Protein AF-A0A5R9EZV9-F1 (afdb_monomer_lite)

Organism: NCBI:txid2574798

Sequence (54 aa):
MKIYIKEKSITMVGKPWQIKSMIKQYMQQYETVEEWIQGPEGKQPKKDHLRLLS

Secondary structure (DSSP, 8-state):
-EEEEETTEEEEES-HHHHHHHHHHHHHH-SSHHHHHHSTTT---------S--

Structure (mmCIF, N/CA/C/O backbone):
data_AF-A0A5R9EZV9-F1
#
_entry.id   AF-A0A5R9EZV9-F1
#
loop_
_atom_site.group_PDB
_atom_site.id
_atom_site.type_symbol
_atom_site.label_atom_id
_atom_site.label_alt_id
_atom_site.label_comp_id
_atom_site.label_asym_id
_atom_site.label_entity_id
_atom_site.label_seq_id
_atom_site.pdbx_PDB_ins_code
_atom_site.Cartn_x
_atom_site.Cartn_y
_atom_site.Cartn_z
_atom_site.occupancy
_atom_site.B_iso_or_equiv
_atom_site.auth_seq_id
_atom_site.auth_comp_id
_atom_site.auth_asym_id
_atom_site.auth_atom_id
_atom_site.pdbx_PDB_model_num
ATOM 1 N N . MET A 1 1 ? 11.292 2.169 -10.161 1.00 87.94 1 MET A N 1
ATOM 2 C CA . MET A 1 1 ? 9.980 1.630 -9.752 1.00 87.94 1 MET A CA 1
ATOM 3 C C . MET A 1 1 ? 8.937 2.712 -9.968 1.00 87.94 1 MET A C 1
ATOM 5 O O . MET A 1 1 ? 9.280 3.872 -9.787 1.00 87.94 1 MET A O 1
ATOM 9 N N . LYS A 1 2 ? 7.719 2.361 -10.382 1.00 90.94 2 LYS A N 1
ATOM 10 C CA . LYS A 1 2 ? 6.581 3.283 -10.492 1.00 90.94 2 LYS A CA 1
ATOM 11 C C . LYS A 1 2 ? 5.451 2.781 -9.597 1.00 90.94 2 LYS A C 1
ATOM 13 O O . LYS A 1 2 ? 5.211 1.576 -9.565 1.00 90.94 2 LYS A O 1
ATOM 18 N N . ILE A 1 3 ? 4.793 3.687 -8.884 1.00 90.50 3 ILE A N 1
ATOM 19 C CA . ILE A 1 3 ? 3.643 3.384 -8.030 1.00 90.50 3 ILE A CA 1
ATOM 20 C C . ILE A 1 3 ? 2.469 4.203 -8.560 1.00 90.50 3 ILE A C 1
ATOM 22 O O . ILE A 1 3 ? 2.590 5.407 -8.769 1.00 90.50 3 ILE A O 1
ATOM 26 N N . TYR A 1 4 ? 1.357 3.529 -8.820 1.00 91.19 4 TYR A N 1
ATOM 27 C CA . TYR A 1 4 ? 0.109 4.129 -9.261 1.00 91.19 4 TYR A CA 1
ATOM 28 C C . TYR A 1 4 ? -0.940 3.853 -8.199 1.00 91.19 4 TYR A C 1
ATOM 30 O O . TYR A 1 4 ? -1.338 2.706 -8.002 1.00 91.19 4 TYR A O 1
ATOM 38 N N . ILE A 1 5 ? -1.378 4.906 -7.524 1.00 89.62 5 ILE A N 1
ATOM 39 C CA . ILE A 1 5 ? -2.451 4.834 -6.538 1.00 89.62 5 ILE A CA 1
ATOM 40 C C . ILE A 1 5 ? -3.740 5.283 -7.231 1.00 89.62 5 ILE A C 1
ATOM 42 O O . ILE A 1 5 ? -3.771 6.325 -7.887 1.00 89.62 5 ILE A O 1
ATOM 46 N N . LYS A 1 6 ? -4.772 4.447 -7.149 1.00 87.75 6 LYS A N 1
ATOM 47 C CA . LYS A 1 6 ? -6.153 4.722 -7.552 1.00 87.75 6 LYS A CA 1
ATOM 48 C C . LYS A 1 6 ? -7.03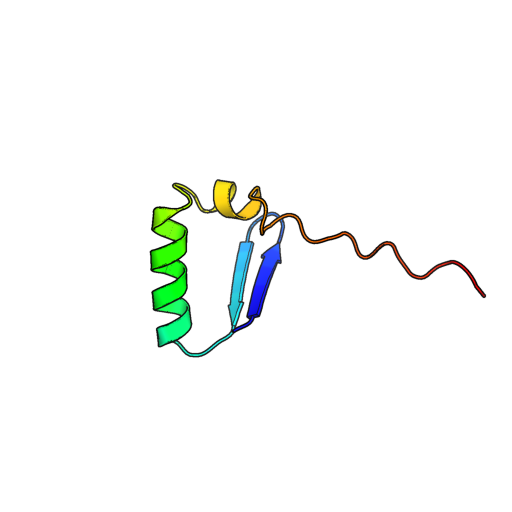3 4.679 -6.306 1.00 87.75 6 LYS A C 1
ATOM 50 O O . LYS A 1 6 ? -6.627 4.144 -5.282 1.00 87.75 6 LYS A O 1
ATOM 55 N N . GLU A 1 7 ? -8.272 5.144 -6.431 1.00 84.56 7 GLU A N 1
ATOM 56 C CA . GLU A 1 7 ? -9.234 5.242 -5.320 1.00 84.56 7 GLU A CA 1
ATOM 57 C C . GLU A 1 7 ? -9.426 3.951 -4.508 1.00 84.56 7 GLU A C 1
ATOM 59 O O . GLU A 1 7 ? -9.748 4.018 -3.330 1.00 84.56 7 GLU A O 1
ATOM 64 N N . LYS A 1 8 ? -9.247 2.772 -5.121 1.00 89.31 8 LYS A N 1
ATOM 65 C CA . LYS A 1 8 ? -9.451 1.467 -4.463 1.00 89.31 8 LYS A CA 1
ATOM 66 C C . LYS A 1 8 ? -8.321 0.470 -4.704 1.00 89.31 8 LYS A C 1
ATOM 68 O O . LYS A 1 8 ? -8.484 -0.721 -4.453 1.00 89.31 8 LYS A O 1
ATOM 73 N N . SER A 1 9 ? -7.203 0.908 -5.280 1.00 89.75 9 SER A N 1
ATOM 74 C CA . SER A 1 9 ? -6.116 -0.010 -5.614 1.00 89.75 9 SER A CA 1
ATOM 75 C C . SER A 1 9 ? -4.769 0.678 -5.735 1.00 89.75 9 SER A C 1
ATOM 77 O O . SER A 1 9 ? -4.666 1.844 -6.110 1.00 89.75 9 SER A O 1
ATOM 79 N N . ILE A 1 10 ? -3.718 -0.092 -5.465 1.00 92.38 10 ILE A N 1
ATOM 80 C CA . ILE A 1 10 ? -2.330 0.331 -5.608 1.00 92.38 10 ILE A CA 1
ATOM 81 C C . ILE A 1 10 ? -1.657 -0.621 -6.589 1.00 92.38 10 ILE A C 1
ATOM 83 O O . ILE A 1 10 ? -1.698 -1.838 -6.430 1.00 92.38 10 ILE A O 1
ATOM 87 N N . THR A 1 11 ? -1.051 -0.069 -7.636 1.00 93.75 11 THR A N 1
ATOM 88 C CA . THR A 1 11 ? -0.306 -0.827 -8.644 1.00 93.75 11 THR A CA 1
ATOM 89 C C . THR A 1 11 ? 1.162 -0.434 -8.593 1.00 93.75 11 THR A C 1
ATOM 91 O O . THR A 1 11 ? 1.506 0.732 -8.779 1.00 93.75 11 THR A O 1
ATOM 94 N N . MET A 1 12 ? 2.044 -1.410 -8.382 1.00 94.19 12 MET A N 1
ATOM 95 C CA . MET A 1 12 ? 3.492 -1.206 -8.317 1.00 94.19 12 MET A CA 1
ATOM 96 C C . MET A 1 12 ? 4.164 -1.895 -9.503 1.00 94.19 12 MET A C 1
ATOM 98 O O . MET A 1 12 ? 3.953 -3.081 -9.740 1.00 94.19 12 MET A O 1
ATOM 102 N N . VAL A 1 13 ? 4.995 -1.163 -10.244 1.00 95.19 13 VAL A N 1
ATOM 103 C CA . VAL A 1 13 ? 5.707 -1.672 -11.423 1.00 95.19 13 VAL A CA 1
ATOM 104 C C . VAL A 1 13 ? 7.213 -1.504 -11.228 1.00 95.19 13 VAL A C 1
ATOM 106 O O . VAL A 1 13 ? 7.728 -0.385 -11.119 1.00 95.19 13 VAL A O 1
ATOM 109 N N . GLY A 1 14 ? 7.949 -2.615 -11.189 1.00 94.50 14 GLY A N 1
ATOM 110 C CA . GLY A 1 14 ? 9.397 -2.613 -10.983 1.00 94.50 14 GLY A CA 1
ATOM 111 C C . GLY A 1 14 ? 9.994 -4.008 -10.819 1.00 94.50 14 GLY A C 1
ATOM 112 O O . GLY A 1 14 ? 9.334 -5.013 -11.073 1.00 94.50 14 GLY A O 1
ATOM 113 N N . LYS A 1 15 ? 11.262 -4.071 -10.390 1.00 97.31 15 LYS A N 1
ATOM 114 C CA . LYS A 1 15 ? 11.933 -5.349 -10.119 1.00 97.31 15 LYS A CA 1
ATOM 115 C C . LYS A 1 15 ? 11.269 -6.037 -8.913 1.00 97.31 15 LYS A C 1
ATOM 117 O O . LYS A 1 15 ? 10.985 -5.348 -7.930 1.00 97.31 15 LYS A O 1
ATOM 122 N N . PRO A 1 16 ? 11.100 -7.372 -8.907 1.00 96.12 16 PRO A N 1
ATOM 123 C CA . PRO A 1 16 ? 10.390 -8.074 -7.831 1.00 96.12 16 PRO A CA 1
ATOM 124 C C . PRO A 1 16 ? 10.926 -7.792 -6.422 1.00 96.12 16 PRO A C 1
ATOM 126 O O . PRO A 1 16 ? 10.156 -7.618 -5.481 1.00 96.12 16 PRO A O 1
ATOM 129 N N . TRP A 1 17 ? 12.248 -7.701 -6.263 1.00 96.94 17 TRP A N 1
ATOM 130 C CA . TRP A 1 17 ? 12.865 -7.414 -4.965 1.00 96.94 17 TRP A CA 1
ATOM 131 C C . TRP A 1 17 ? 12.568 -5.993 -4.467 1.00 96.94 17 TRP A C 1
ATOM 133 O O . TRP A 1 17 ? 12.378 -5.794 -3.270 1.00 96.94 17 TRP A O 1
ATOM 143 N N . GLN A 1 18 ? 12.466 -5.018 -5.377 1.00 95.00 18 GLN A N 1
ATOM 144 C CA . GLN A 1 18 ? 12.110 -3.643 -5.025 1.00 95.00 18 GLN A CA 1
ATOM 145 C C . GLN A 1 18 ? 10.675 -3.600 -4.514 1.00 95.00 18 GLN A C 1
ATOM 147 O O . GLN A 1 18 ? 10.421 -2.994 -3.478 1.00 95.00 18 GLN A O 1
ATOM 152 N N . ILE A 1 19 ? 9.755 -4.286 -5.207 1.00 94.94 19 ILE A N 1
ATOM 153 C CA . ILE A 1 19 ? 8.338 -4.376 -4.819 1.00 94.94 19 ILE A CA 1
ATOM 154 C C . ILE A 1 19 ? 8.222 -4.952 -3.406 1.00 94.94 19 ILE A C 1
ATOM 156 O O . ILE A 1 19 ? 7.600 -4.334 -2.547 1.00 94.94 19 ILE A O 1
ATOM 160 N N . LYS A 1 20 ? 8.904 -6.073 -3.131 1.00 95.31 20 LYS A N 1
ATOM 161 C CA . LYS A 1 20 ? 8.931 -6.684 -1.792 1.00 95.31 20 LYS A CA 1
ATOM 162 C C . LYS A 1 20 ? 9.461 -5.729 -0.719 1.00 95.31 20 LYS A C 1
ATOM 164 O O . LYS A 1 20 ? 8.905 -5.684 0.373 1.00 95.31 20 LYS A O 1
ATOM 169 N N . SER A 1 21 ? 10.525 -4.982 -1.016 1.00 95.50 21 SER A N 1
ATOM 170 C CA . SER A 1 21 ? 11.108 -4.022 -0.072 1.00 95.50 21 SER A CA 1
ATOM 171 C C . SER A 1 21 ? 10.153 -2.871 0.241 1.00 95.50 21 SER A C 1
ATOM 173 O O . SER A 1 21 ? 9.976 -2.534 1.406 1.00 95.50 21 SER A O 1
ATOM 175 N N . MET A 1 22 ? 9.513 -2.294 -0.778 1.00 93.19 22 MET A N 1
ATOM 176 C CA . MET A 1 22 ? 8.586 -1.176 -0.587 1.00 93.19 22 MET A CA 1
ATOM 177 C C . MET A 1 22 ? 7.326 -1.605 0.165 1.00 93.19 22 MET A C 1
ATOM 179 O O . MET A 1 22 ? 6.899 -0.888 1.059 1.00 93.19 22 MET A O 1
ATOM 183 N N . ILE A 1 23 ? 6.761 -2.784 -0.132 1.00 93.44 23 ILE A N 1
ATOM 184 C CA . ILE A 1 23 ? 5.612 -3.307 0.628 1.00 93.44 23 ILE A CA 1
A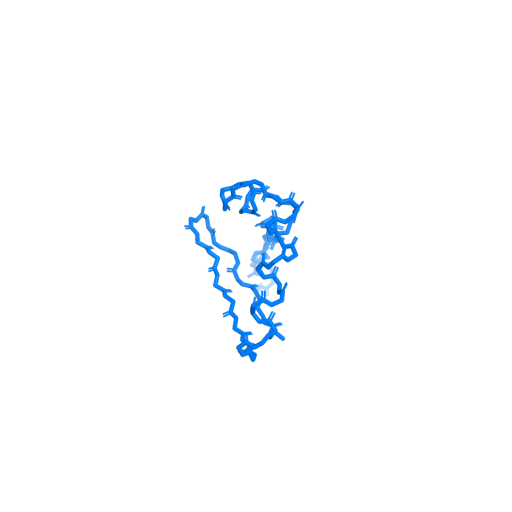TOM 185 C C . ILE A 1 23 ? 5.952 -3.366 2.121 1.00 93.44 23 ILE A C 1
ATOM 187 O O . ILE A 1 23 ? 5.189 -2.861 2.935 1.00 93.44 23 ILE A O 1
ATOM 191 N N . LYS A 1 24 ? 7.126 -3.900 2.486 1.00 94.00 24 LYS A N 1
ATOM 192 C CA . LYS A 1 24 ? 7.566 -3.949 3.890 1.00 94.00 24 LYS A CA 1
ATOM 193 C C . LYS A 1 24 ? 7.689 -2.566 4.528 1.00 94.00 24 LYS A C 1
ATOM 195 O O . LYS A 1 24 ? 7.356 -2.423 5.696 1.00 94.00 24 LYS A O 1
ATOM 200 N N . GLN A 1 25 ? 8.176 -1.575 3.785 1.00 92.75 25 GLN A N 1
ATOM 201 C CA . GLN A 1 25 ? 8.291 -0.203 4.282 1.00 92.75 25 GLN A CA 1
ATOM 202 C C . GLN A 1 25 ? 6.912 0.414 4.535 1.00 92.75 25 GLN A C 1
ATOM 204 O O . GLN A 1 25 ? 6.685 0.962 5.607 1.00 92.75 25 GLN A O 1
ATOM 209 N N . TYR A 1 26 ? 5.971 0.272 3.601 1.00 90.94 26 TYR A N 1
ATOM 210 C CA . TYR A 1 26 ? 4.628 0.831 3.767 1.00 90.94 26 TYR A CA 1
ATOM 211 C C . TYR A 1 26 ? 3.798 0.107 4.823 1.00 90.94 26 TYR A C 1
ATOM 213 O O . TYR A 1 26 ? 3.028 0.762 5.509 1.00 90.94 26 TYR A O 1
ATOM 221 N N . MET A 1 27 ? 4.014 -1.193 5.036 1.00 90.06 27 MET A N 1
ATOM 222 C CA . MET A 1 27 ? 3.412 -1.923 6.161 1.00 90.06 27 MET A CA 1
ATOM 223 C C . MET A 1 27 ? 3.846 -1.393 7.537 1.00 90.06 27 MET A C 1
ATOM 225 O O . MET A 1 27 ? 3.178 -1.661 8.525 1.00 90.06 27 MET A O 1
ATOM 229 N N . GLN A 1 28 ? 4.979 -0.687 7.628 1.00 93.00 28 GLN A N 1
ATOM 230 C CA . GLN A 1 28 ? 5.398 -0.022 8.868 1.00 93.00 28 GLN A CA 1
ATOM 231 C C . GLN A 1 28 ? 4.798 1.381 9.011 1.00 93.00 28 GLN A C 1
ATOM 233 O O . GLN A 1 28 ? 4.786 1.923 10.111 1.00 93.00 28 GLN A O 1
ATOM 238 N N . GLN A 1 29 ? 4.355 1.984 7.905 1.00 91.25 29 GLN A N 1
ATOM 239 C CA . GLN A 1 29 ? 3.842 3.355 7.864 1.00 91.25 29 GLN A CA 1
ATOM 240 C C . GLN A 1 29 ? 2.314 3.419 7.916 1.00 91.25 29 GLN A C 1
ATOM 242 O O . GLN A 1 29 ? 1.772 4.402 8.410 1.00 91.25 29 GLN A O 1
ATOM 247 N N . TYR A 1 30 ? 1.639 2.392 7.405 1.00 92.19 30 TYR A N 1
ATOM 248 C CA . TYR A 1 30 ? 0.187 2.300 7.314 1.00 92.19 30 TYR A CA 1
ATOM 249 C C . TYR A 1 30 ? -0.264 0.940 7.839 1.00 92.19 30 TYR A C 1
ATOM 251 O O . TYR A 1 30 ? 0.337 -0.085 7.504 1.00 92.19 30 TYR A O 1
ATOM 259 N N . GLU A 1 31 ? -1.331 0.922 8.634 1.00 92.44 31 GLU A N 1
ATOM 260 C CA . GLU A 1 31 ? -1.907 -0.317 9.155 1.00 92.44 31 GLU A CA 1
ATOM 261 C C . GLU A 1 31 ? -2.755 -1.002 8.079 1.00 92.44 31 GLU A C 1
ATOM 263 O O . GLU A 1 31 ? -2.745 -2.228 7.939 1.00 92.44 31 GLU A O 1
ATOM 268 N N . THR A 1 32 ? -3.438 -0.201 7.255 1.00 93.38 32 THR A N 1
ATOM 269 C CA . THR A 1 32 ? -4.296 -0.703 6.180 1.00 93.38 32 THR A CA 1
ATOM 270 C C . THR A 1 32 ? -3.927 -0.148 4.806 1.00 93.38 32 THR A C 1
ATOM 272 O O . THR A 1 32 ? -3.337 0.921 4.645 1.00 93.38 32 THR A O 1
ATOM 275 N N . VAL A 1 33 ? -4.322 -0.883 3.762 1.00 90.19 33 VAL A N 1
ATOM 276 C CA . VAL A 1 33 ? -4.180 -0.421 2.371 1.00 90.19 33 VAL A CA 1
ATOM 277 C C . VAL A 1 33 ? -5.038 0.822 2.115 1.00 90.19 33 VAL A C 1
ATOM 279 O O . VAL A 1 33 ? -4.654 1.674 1.321 1.00 90.19 33 VAL A O 1
ATOM 282 N N . GLU A 1 34 ? -6.183 0.946 2.787 1.00 91.31 34 GLU A N 1
ATOM 283 C CA . GLU A 1 34 ? -7.061 2.110 2.663 1.00 91.31 34 GLU A CA 1
ATOM 284 C C . GLU A 1 34 ? -6.396 3.382 3.200 1.00 91.31 34 GLU A C 1
ATOM 286 O O . GLU A 1 34 ? -6.390 4.402 2.512 1.00 91.31 34 GLU A O 1
ATOM 291 N N . GLU A 1 35 ? -5.746 3.304 4.362 1.00 91.00 35 GLU A N 1
ATOM 292 C CA . GLU A 1 35 ? -4.948 4.409 4.905 1.00 91.00 35 GLU A CA 1
ATOM 293 C C . GLU A 1 35 ? -3.815 4.811 3.965 1.00 91.00 35 GLU A C 1
ATOM 295 O O . GLU A 1 35 ? -3.573 5.999 3.756 1.00 91.00 35 GLU A O 1
ATOM 300 N N . TRP A 1 36 ? -3.156 3.837 3.334 1.00 90.00 36 TRP A N 1
ATOM 301 C CA . TRP A 1 36 ? -2.118 4.12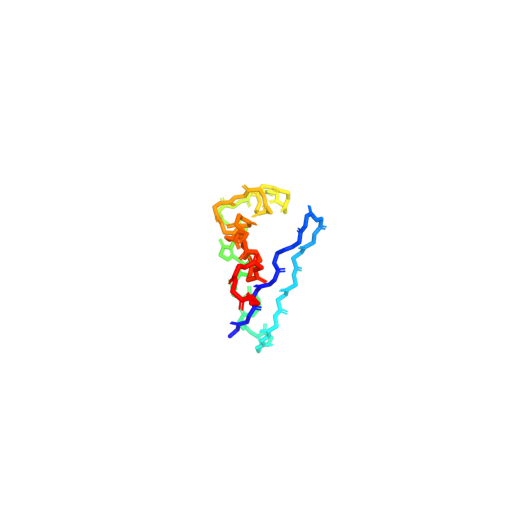1 2.348 1.00 90.00 36 TRP A CA 1
ATOM 302 C C . TRP A 1 36 ? -2.681 4.861 1.119 1.00 90.00 36 TRP A C 1
ATOM 304 O O . TRP A 1 36 ? -2.065 5.811 0.631 1.00 90.00 36 TRP A O 1
ATOM 314 N N . ILE A 1 37 ? -3.877 4.493 0.645 1.00 90.88 37 ILE A N 1
ATOM 315 C CA . ILE A 1 37 ? -4.561 5.183 -0.463 1.00 90.88 37 ILE A CA 1
ATOM 316 C C . ILE A 1 37 ? -4.978 6.608 -0.069 1.00 90.88 37 ILE A C 1
ATOM 318 O O . ILE A 1 37 ? -4.883 7.524 -0.884 1.00 90.88 37 ILE A O 1
ATOM 322 N N . GLN A 1 38 ? -5.445 6.817 1.161 1.00 90.50 38 GLN A N 1
ATOM 323 C CA . GLN A 1 38 ? -5.889 8.130 1.650 1.00 90.50 38 GLN A CA 1
ATOM 324 C C . GLN A 1 38 ? -4.728 9.027 2.118 1.00 90.50 38 GLN A C 1
ATOM 326 O O . GLN A 1 38 ? -4.895 10.243 2.287 1.00 90.50 38 GLN A O 1
ATOM 331 N N . GLY A 1 39 ? -3.552 8.429 2.311 1.00 85.81 39 GLY A N 1
ATOM 332 C CA . GLY A 1 39 ? -2.338 9.076 2.770 1.00 85.81 39 GLY A CA 1
ATOM 333 C C . GLY A 1 39 ? -1.799 10.152 1.819 1.00 85.81 39 GLY A C 1
ATOM 334 O O . GLY A 1 39 ? -2.275 10.331 0.693 1.00 85.81 39 GLY A O 1
ATOM 335 N N . PRO A 1 40 ? -0.766 10.892 2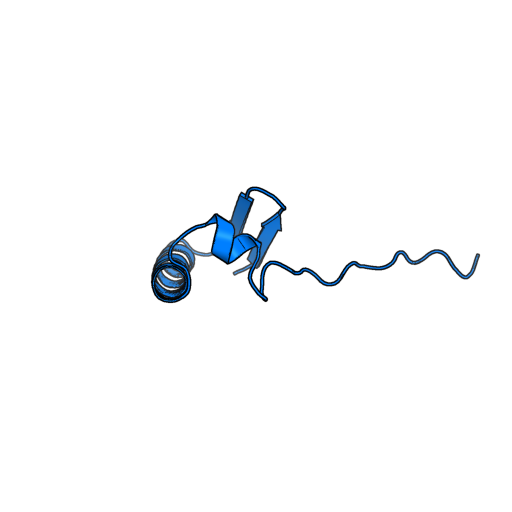.257 1.00 79.31 40 PRO A N 1
ATOM 336 C CA . PRO A 1 40 ? -0.175 11.985 1.485 1.00 79.31 40 PRO A CA 1
ATOM 337 C C . PRO A 1 40 ? 0.334 11.545 0.106 1.00 79.31 40 PRO A C 1
ATOM 339 O O . PRO A 1 40 ? 0.300 12.338 -0.830 1.00 79.31 40 PRO A O 1
ATOM 342 N N . GLU A 1 41 ? 0.745 10.284 -0.050 1.00 74.19 41 GLU A N 1
ATOM 343 C CA . GLU A 1 41 ? 1.209 9.748 -1.334 1.00 74.19 41 GLU A CA 1
ATOM 344 C C . GLU A 1 41 ? 0.076 9.382 -2.305 1.00 74.19 41 GLU A C 1
ATOM 346 O O . GLU A 1 41 ? 0.276 9.395 -3.521 1.00 74.19 41 GLU A O 1
ATOM 351 N N . GLY A 1 42 ? -1.121 9.077 -1.794 1.00 65.81 42 GLY A N 1
ATOM 352 C CA . GLY A 1 42 ? -2.293 8.756 -2.610 1.00 65.81 42 GLY A CA 1
ATOM 353 C C . GLY A 1 42 ? -3.040 9.983 -3.132 1.00 65.81 42 GLY A C 1
ATOM 354 O O . GLY A 1 42 ? -3.778 9.894 -4.116 1.00 65.81 42 GLY A O 1
ATOM 355 N N . LYS A 1 43 ? -2.779 11.161 -2.552 1.00 63.75 43 LYS A N 1
ATOM 356 C CA . LYS A 1 43 ? -3.235 12.457 -3.068 1.00 63.75 43 LYS A CA 1
ATOM 357 C C . LYS A 1 43 ? -2.404 12.843 -4.291 1.00 63.75 43 LYS A C 1
ATOM 359 O O . LYS A 1 43 ? -1.529 13.703 -4.227 1.00 63.75 43 LYS A O 1
ATOM 364 N N . GLN A 1 44 ? -2.669 12.199 -5.427 1.00 59.50 44 GLN A N 1
ATOM 365 C CA . GLN A 1 44 ? -2.102 12.649 -6.695 1.00 59.50 44 GLN A CA 1
ATOM 366 C C . GLN A 1 44 ? -2.500 14.116 -6.919 1.00 59.50 44 GLN A C 1
ATOM 368 O O . GLN A 1 44 ? -3.679 14.449 -6.756 1.00 59.50 44 GLN A O 1
ATOM 373 N N . PRO A 1 45 ? -1.566 15.002 -7.310 1.00 53.12 45 PRO A N 1
ATOM 374 C CA . PRO A 1 45 ? -1.947 16.327 -7.762 1.00 53.12 45 PRO A CA 1
ATOM 375 C C . PRO A 1 45 ? -2.890 16.135 -8.949 1.00 53.12 45 PRO A C 1
ATOM 377 O O . PRO A 1 45 ? -2.518 15.510 -9.949 1.00 53.12 45 PRO A O 1
ATOM 380 N N . LYS A 1 46 ? -4.132 16.623 -8.822 1.00 51.78 46 LYS A N 1
ATOM 381 C CA . LYS A 1 46 ? -5.049 16.716 -9.957 1.00 51.78 46 LYS A CA 1
ATOM 382 C C . LYS A 1 46 ? -4.278 17.442 -11.053 1.00 51.78 46 LYS A C 1
ATOM 384 O O . LYS A 1 46 ? -3.876 18.587 -10.873 1.00 51.78 46 LYS A O 1
ATOM 389 N N . LYS A 1 47 ? -4.019 16.765 -12.173 1.00 53.97 47 LYS A N 1
ATOM 390 C CA . LYS A 1 47 ? -3.641 17.461 -13.400 1.00 53.97 47 LYS A CA 1
ATOM 391 C C . LYS A 1 47 ? -4.884 18.224 -13.831 1.00 53.97 47 LYS A C 1
ATOM 393 O O . LYS A 1 47 ? -5.700 17.692 -14.586 1.00 53.97 47 LYS A O 1
ATOM 398 N N . ASP A 1 48 ? -5.054 19.420 -13.272 1.00 52.47 48 ASP A N 1
ATOM 399 C CA . ASP A 1 48 ? -5.993 20.402 -13.781 1.00 52.47 48 ASP A CA 1
ATOM 400 C C . ASP A 1 48 ? -5.697 20.535 -15.269 1.00 52.47 48 ASP A C 1
ATOM 402 O O . ASP A 1 48 ? -4.570 20.783 -15.705 1.00 52.47 48 ASP A O 1
ATOM 406 N N . HIS A 1 49 ? -6.706 20.156 -16.042 1.00 51.47 49 HIS A N 1
ATOM 407 C CA . HIS A 1 49 ? -6.649 20.040 -17.479 1.00 51.47 49 HIS A CA 1
ATOM 408 C C . HIS A 1 49 ? -6.066 21.317 -18.087 1.00 51.47 49 HIS A C 1
ATOM 410 O O . HIS A 1 49 ? -6.587 22.410 -17.874 1.00 51.47 49 HIS A O 1
ATOM 416 N N . LEU A 1 50 ? -5.062 21.144 -18.950 1.00 55.75 50 LEU A N 1
ATOM 417 C CA . LEU A 1 50 ? -4.881 22.010 -20.106 1.00 55.75 50 LEU A CA 1
ATOM 418 C C . LEU A 1 50 ? -6.231 22.144 -20.829 1.00 55.75 50 LEU A C 1
ATOM 420 O O . LEU A 1 50 ? -6.611 21.268 -21.603 1.00 55.75 50 LEU A O 1
ATOM 424 N N . ARG A 1 51 ? -6.972 23.213 -20.545 1.00 54.72 51 ARG A N 1
ATOM 425 C CA . ARG A 1 51 ? -8.097 23.712 -21.347 1.00 54.72 51 ARG A CA 1
ATOM 426 C C . ARG A 1 51 ? -8.225 25.222 -21.184 1.00 54.72 51 ARG A C 1
ATOM 428 O O . ARG A 1 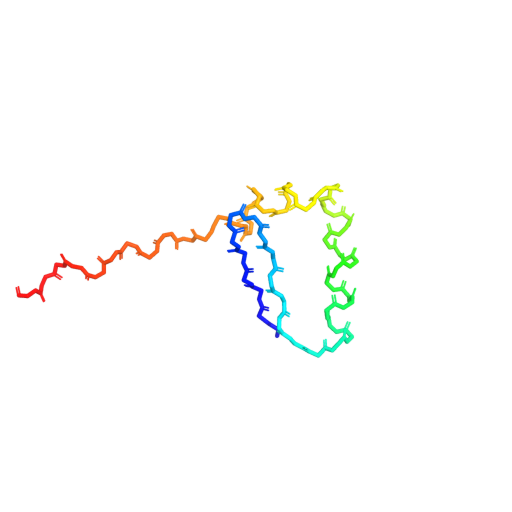51 ? -9.298 25.715 -20.882 1.00 54.72 51 ARG A O 1
ATOM 435 N N . LEU A 1 52 ? -7.140 25.961 -21.366 1.00 56.22 52 LEU A N 1
ATOM 436 C CA . LEU A 1 52 ? -7.211 27.371 -21.744 1.00 56.22 52 LEU A CA 1
ATOM 437 C C . LEU A 1 52 ? -6.071 27.609 -22.733 1.00 56.22 52 LEU A C 1
ATOM 439 O O . LEU A 1 52 ? -4.958 27.156 -22.475 1.00 56.22 52 LEU A O 1
ATOM 443 N N . LEU A 1 53 ? -6.371 28.312 -23.827 1.00 51.50 53 LEU A N 1
ATOM 444 C CA . LEU A 1 53 ? -5.535 28.594 -25.006 1.00 51.50 53 LEU A CA 1
ATOM 445 C C . LEU A 1 53 ? -5.692 27.588 -26.166 1.00 51.50 53 LEU A C 1
ATOM 447 O O . LEU A 1 53 ? -4.732 26.999 -26.658 1.00 51.50 53 LEU A O 1
ATOM 451 N N . SER A 1 54 ? -6.949 27.408 -26.581 1.00 50.91 54 SER A N 1
ATOM 452 C CA . SER A 1 54 ? -7.333 27.480 -28.000 1.00 50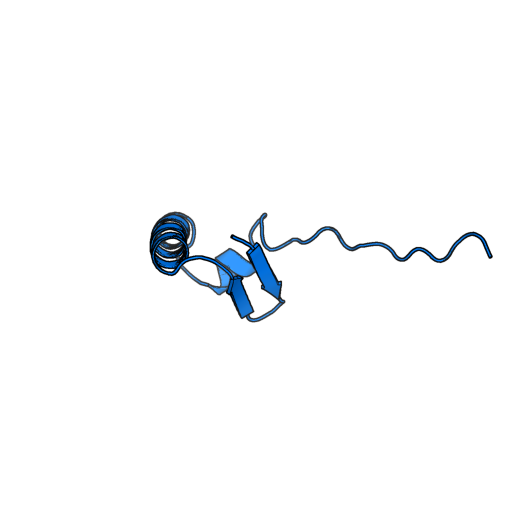.91 54 SER A CA 1
ATOM 453 C C . SER A 1 54 ? -7.321 28.931 -28.464 1.00 50.91 54 SER A C 1
ATOM 455 O O . SER A 1 54 ? -7.820 29.754 -27.658 1.00 50.91 54 SER A O 1
#

Radius of gyration: 14.29 Å; chains: 1; bounding box: 22×37×37 Å

Foldseek 3Di:
DDWDADQPDIDDDDDPVVVVVVVVVVVVVDVDPNCVCVDPVVPDPPPPDPDDDD

pLDDT: mean 82.66, std 15.94, range [50.91, 97.31]

InterPro domains:
  IPR025177 Cell division inhibitor MciZ [PF13072] (1-37)